Protein AF-A0A842K963-F1 (afdb_monomer_lite)

Sequence (55 aa):
MIHQEIREWVAELMRLDLATASPAELAKLDDVTKLAEMEYVRQLLSLREYRPLVG

Radius of gyration: 12.26 Å; chains: 1; bounding box: 32×22×30 Å

pLDDT: mean 89.62, std 9.67, range [50.0, 96.94]

Foldseek 3Di:
DLLVVLLVVLCVVVVHDPVPDDPVRVVVSNVVSVVSVLVVVCVVVVHPGGDDPPD

Secondary structure (DSSP, 8-state):
-HHHHHHHHHHHHTT--TTT--HHHHHHHHHHHHHHHHHHHHHHTT-S----S--

Structure (mmCIF, N/CA/C/O backbone):
data_AF-A0A842K963-F1
#
_entry.id   AF-A0A842K963-F1
#
loop_
_atom_site.group_PDB
_atom_site.id
_atom_site.type_symbol
_atom_site.label_atom_id
_atom_site.label_alt_id
_atom_site.label_comp_id
_atom_site.label_asym_id
_atom_site.label_entity_id
_atom_site.label_seq_id
_atom_site.pdbx_PDB_ins_code
_atom_site.Cartn_x
_atom_site.Cartn_y
_atom_site.Cartn_z
_atom_site.occupancy
_atom_site.B_iso_or_equiv
_atom_site.auth_seq_id
_atom_site.auth_comp_id
_atom_site.auth_asym_id
_atom_site.auth_atom_id
_atom_site.pdbx_PDB_model_num
ATOM 1 N N . MET A 1 1 ? -4.970 7.082 -10.764 1.00 62.25 1 MET A N 1
ATOM 2 C CA . MET A 1 1 ? -5.448 5.738 -11.147 1.00 62.25 1 MET A CA 1
ATOM 3 C C . MET A 1 1 ? -4.549 4.671 -10.542 1.00 62.25 1 MET A C 1
ATOM 5 O O . MET A 1 1 ? -4.983 4.079 -9.573 1.00 62.25 1 MET A O 1
ATOM 9 N N . ILE A 1 2 ? -3.276 4.563 -10.950 1.00 81.19 2 ILE A N 1
ATOM 10 C CA . ILE A 1 2 ? -2.340 3.516 -10.479 1.00 81.19 2 ILE A CA 1
ATOM 11 C C . ILE A 1 2 ? -2.193 3.437 -8.940 1.00 81.19 2 ILE A C 1
ATOM 13 O O . ILE A 1 2 ? -2.233 2.345 -8.389 1.00 81.19 2 ILE A O 1
ATOM 17 N N . HIS A 1 3 ? -2.089 4.570 -8.230 1.00 86.06 3 HIS A N 1
ATOM 18 C CA . HIS A 1 3 ? -1.934 4.567 -6.763 1.00 86.06 3 HIS A CA 1
ATOM 19 C C . HIS A 1 3 ? -3.100 3.898 -6.024 1.00 86.06 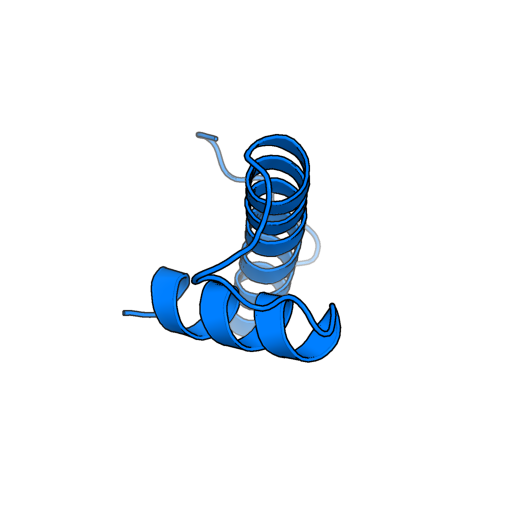3 HIS A C 1
ATOM 21 O O . HIS A 1 3 ? -2.891 3.070 -5.145 1.00 86.06 3 HIS A O 1
ATOM 27 N N . GLN A 1 4 ? -4.338 4.250 -6.384 1.00 90.31 4 GLN A N 1
ATOM 28 C CA . GLN A 1 4 ? -5.522 3.711 -5.716 1.00 90.31 4 GLN A CA 1
ATOM 29 C C . GLN A 1 4 ? -5.681 2.213 -6.003 1.00 90.31 4 GLN A C 1
ATOM 31 O O . GLN A 1 4 ? -5.953 1.454 -5.082 1.00 90.31 4 GLN A O 1
ATOM 36 N N . GLU A 1 5 ? -5.428 1.790 -7.243 1.00 92.62 5 GLU A N 1
ATOM 37 C CA . GLU A 1 5 ? -5.468 0.377 -7.641 1.00 92.62 5 GLU A CA 1
ATOM 38 C C . GLU A 1 5 ? -4.419 -0.451 -6.880 1.00 92.62 5 GLU A C 1
ATOM 40 O O . GLU A 1 5 ? -4.728 -1.518 -6.354 1.00 92.62 5 GLU A O 1
ATOM 45 N N . ILE A 1 6 ? -3.185 0.058 -6.753 1.00 92.06 6 ILE A N 1
ATOM 46 C CA . ILE A 1 6 ? -2.130 -0.606 -5.974 1.00 92.06 6 ILE A CA 1
ATOM 47 C C . ILE A 1 6 ? -2.490 -0.626 -4.487 1.00 92.06 6 ILE A C 1
ATOM 49 O O . ILE A 1 6 ? -2.295 -1.646 -3.832 1.00 92.06 6 ILE A O 1
ATOM 53 N N . ARG A 1 7 ? -3.048 0.459 -3.945 1.00 94.12 7 ARG A N 1
ATOM 54 C CA . ARG A 1 7 ? -3.457 0.531 -2.537 1.00 94.12 7 ARG A CA 1
ATOM 55 C C . ARG A 1 7 ? -4.564 -0.469 -2.204 1.00 94.12 7 ARG A C 1
ATOM 57 O O . ARG A 1 7 ? -4.477 -1.144 -1.182 1.00 94.12 7 ARG A O 1
ATOM 64 N N . GLU A 1 8 ? -5.577 -0.589 -3.059 1.00 95.12 8 GLU A N 1
ATOM 65 C CA . GLU A 1 8 ? -6.658 -1.575 -2.917 1.00 95.12 8 GLU A CA 1
ATOM 66 C C . GLU A 1 8 ? -6.103 -3.004 -2.997 1.00 95.12 8 GLU A C 1
ATOM 68 O O . GLU A 1 8 ? -6.367 -3.819 -2.113 1.00 95.12 8 GLU A O 1
ATOM 73 N N . TRP A 1 9 ? -5.229 -3.279 -3.968 1.00 94.69 9 TRP A N 1
ATOM 74 C CA . TRP A 1 9 ? -4.555 -4.572 -4.088 1.00 94.69 9 TRP A CA 1
ATOM 75 C C . TRP A 1 9 ? -3.695 -4.924 -2.860 1.00 94.69 9 TRP A C 1
ATOM 77 O O . TRP A 1 9 ? -3.729 -6.056 -2.369 1.00 94.69 9 TRP A O 1
ATOM 87 N N . VAL A 1 10 ? -2.939 -3.965 -2.318 1.00 94.75 10 VAL A N 1
ATOM 88 C CA . VAL A 1 10 ? -2.141 -4.174 -1.100 1.00 94.75 10 VAL A CA 1
ATOM 89 C C . VAL A 1 10 ? -3.046 -4.411 0.111 1.00 94.75 10 VAL A C 1
ATOM 91 O O . VAL A 1 10 ? -2.741 -5.280 0.930 1.00 94.75 10 VAL A O 1
ATOM 94 N N . ALA A 1 11 ? -4.171 -3.702 0.222 1.00 96.38 11 ALA A N 1
ATOM 95 C CA . ALA A 1 11 ? -5.139 -3.923 1.293 1.00 96.38 11 ALA A CA 1
ATOM 96 C C . ALA A 1 11 ? -5.717 -5.347 1.250 1.00 96.38 11 ALA A C 1
ATOM 98 O O . ALA A 1 11 ? -5.752 -6.024 2.281 1.00 96.38 11 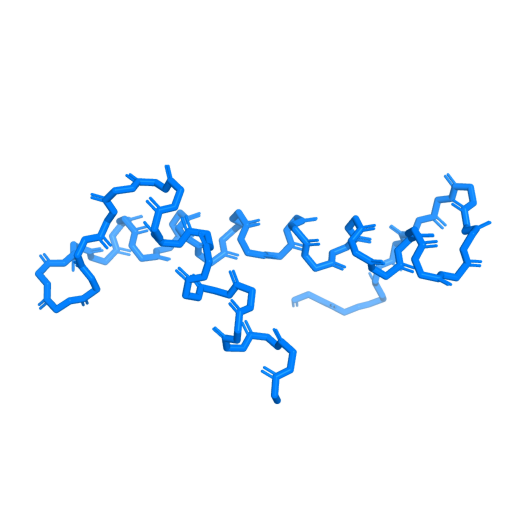ALA A O 1
ATOM 99 N N . GLU A 1 12 ? -6.070 -5.846 0.061 1.00 96.56 12 GLU A N 1
ATOM 100 C CA . GLU A 1 12 ? -6.505 -7.234 -0.137 1.00 96.56 12 GLU A CA 1
ATOM 101 C C . GLU A 1 12 ? -5.419 -8.241 0.269 1.00 96.56 12 GLU A C 1
ATOM 103 O O . GLU A 1 12 ? -5.694 -9.194 1.006 1.00 96.56 12 GLU A O 1
ATOM 108 N N . LEU A 1 13 ? -4.167 -8.011 -0.144 1.00 94.44 13 LEU A N 1
ATOM 109 C CA . LEU A 1 13 ? -3.026 -8.863 0.208 1.00 94.44 13 LEU A CA 1
ATOM 110 C C . LEU A 1 13 ? -2.793 -8.910 1.727 1.00 94.44 13 LEU A C 1
ATOM 112 O O . LEU A 1 13 ? -2.473 -9.961 2.289 1.00 94.44 13 LEU A O 1
ATOM 116 N N . MET A 1 14 ? -2.986 -7.776 2.401 1.00 94.12 14 MET A N 1
ATOM 117 C CA . MET A 1 14 ? -2.888 -7.644 3.854 1.00 94.12 14 MET A CA 1
ATOM 118 C C . MET A 1 14 ? -4.131 -8.154 4.597 1.00 94.12 14 MET A C 1
ATOM 120 O O . MET A 1 14 ? -4.097 -8.226 5.826 1.00 94.12 14 MET A O 1
ATOM 124 N N . ARG A 1 15 ? -5.202 -8.533 3.879 1.00 95.38 15 ARG A N 1
ATOM 125 C CA . ARG A 1 15 ? -6.531 -8.859 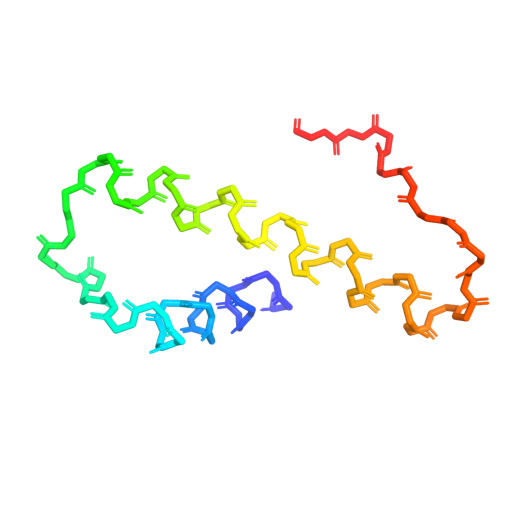4.431 1.00 95.38 15 ARG A CA 1
ATOM 126 C C . ARG A 1 15 ? -7.076 -7.742 5.325 1.00 95.38 15 ARG A C 1
ATOM 128 O O . ARG A 1 15 ? -7.666 -8.011 6.371 1.00 95.38 15 ARG A O 1
ATOM 135 N N . LEU A 1 16 ? -6.833 -6.498 4.925 1.00 95.94 16 LEU A N 1
ATOM 136 C CA . LEU A 1 16 ? -7.220 -5.311 5.669 1.00 95.94 16 LEU A CA 1
ATOM 137 C C . LEU A 1 16 ? -8.551 -4.768 5.140 1.00 95.94 16 LEU A C 1
ATOM 139 O O . LEU A 1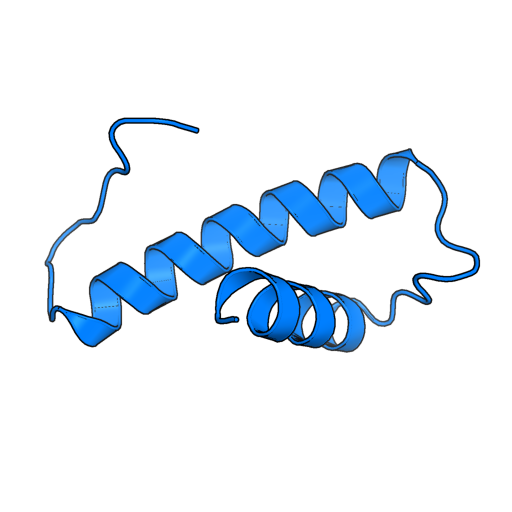 16 ? -8.664 -4.439 3.962 1.00 95.94 16 LEU A O 1
ATOM 143 N N . ASP A 1 17 ? -9.541 -4.628 6.021 1.00 94.81 17 ASP A N 1
ATOM 144 C CA . ASP A 1 17 ? -10.779 -3.915 5.702 1.00 94.81 17 ASP A CA 1
ATOM 145 C C . ASP A 1 17 ? -10.573 -2.408 5.895 1.00 94.81 17 ASP A C 1
ATOM 147 O O . ASP A 1 17 ? -10.442 -1.920 7.019 1.00 94.81 17 ASP A O 1
ATOM 151 N N . LEU A 1 18 ? -10.560 -1.663 4.789 1.00 91.06 18 LEU A N 1
ATOM 152 C CA . LEU A 1 18 ? -10.343 -0.216 4.776 1.00 91.06 18 LEU A CA 1
ATOM 153 C C . LEU A 1 18 ? -11.425 0.573 5.525 1.00 91.06 18 LEU A C 1
ATOM 155 O O . LEU A 1 18 ? -11.156 1.695 5.954 1.00 91.06 18 LEU A O 1
ATOM 159 N N . ALA A 1 19 ? -12.629 0.018 5.690 1.00 92.88 19 ALA A N 1
ATOM 160 C CA . ALA A 1 19 ? -13.717 0.685 6.398 1.00 92.88 19 ALA A CA 1
ATOM 161 C C . ALA A 1 19 ? -13.547 0.629 7.925 1.00 92.88 19 ALA A C 1
ATOM 163 O O . ALA A 1 19 ? -14.051 1.504 8.631 1.00 92.88 19 ALA A O 1
ATOM 164 N N . THR A 1 20 ? -12.844 -0.386 8.436 1.00 95.81 20 THR A N 1
ATOM 165 C CA . THR A 1 20 ? -12.676 -0.621 9.881 1.00 95.81 20 THR A CA 1
ATOM 166 C C . THR A 1 20 ? -11.231 -0.532 10.358 1.00 95.81 20 THR A C 1
ATOM 168 O O . THR A 1 20 ? -10.986 -0.607 11.561 1.00 95.81 20 THR A O 1
ATOM 171 N N . ALA A 1 21 ? -10.275 -0.407 9.436 1.00 94.94 21 ALA A N 1
ATOM 172 C CA . ALA A 1 21 ? -8.856 -0.326 9.742 1.00 94.94 21 ALA A CA 1
ATOM 173 C C . ALA A 1 21 ? -8.548 0.833 10.698 1.00 94.94 21 ALA A C 1
ATOM 175 O O . ALA A 1 21 ? -9.015 1.964 10.537 1.00 94.94 21 ALA A O 1
ATOM 176 N N . SER A 1 22 ? -7.704 0.556 11.686 1.00 96.94 22 SER A N 1
ATOM 177 C CA . SER A 1 22 ? -7.172 1.582 12.572 1.00 96.94 22 SER A CA 1
ATOM 178 C C . SER A 1 22 ? -6.216 2.523 11.821 1.00 96.94 22 SER A C 1
ATOM 180 O O . SER A 1 22 ? -5.609 2.135 10.818 1.00 96.94 22 SER A O 1
ATOM 182 N N . PRO A 1 23 ? -5.976 3.745 12.332 1.00 96.38 23 PRO A N 1
ATOM 183 C CA . PRO A 1 23 ? -5.007 4.664 11.733 1.00 96.38 23 PRO A CA 1
ATOM 184 C C . PRO A 1 23 ? -3.595 4.075 11.593 1.00 96.38 23 PRO A C 1
ATOM 186 O O . PRO A 1 23 ? -2.889 4.388 10.640 1.00 96.38 23 PRO A O 1
ATOM 189 N N . ALA A 1 24 ? -3.182 3.201 12.516 1.00 96.69 24 ALA A N 1
ATOM 190 C CA . ALA A 1 24 ? -1.880 2.540 12.457 1.00 96.69 24 ALA A CA 1
ATOM 191 C C . ALA A 1 24 ? -1.808 1.498 11.327 1.00 96.69 24 ALA A C 1
ATOM 193 O O . ALA A 1 24 ? -0.786 1.378 10.654 1.00 96.69 24 ALA A O 1
ATOM 194 N N . GLU A 1 25 ? -2.894 0.761 11.092 1.00 96.31 25 GLU A N 1
ATOM 195 C CA . GLU A 1 25 ? -2.983 -0.188 9.980 1.00 96.31 25 GLU A CA 1
ATOM 196 C C . GLU A 1 25 ? -3.036 0.530 8.632 1.00 96.31 25 GLU A C 1
ATOM 198 O O . GLU A 1 25 ? -2.381 0.087 7.692 1.00 96.31 25 GLU A O 1
ATOM 203 N N . LEU A 1 26 ? -3.736 1.666 8.556 1.00 96.06 26 LEU A N 1
ATOM 204 C CA . LEU A 1 26 ? -3.744 2.521 7.369 1.00 96.06 26 LEU A CA 1
ATOM 205 C C . LEU A 1 26 ? -2.361 3.123 7.081 1.00 96.06 26 LEU A C 1
ATOM 207 O O . LEU A 1 26 ? -1.928 3.111 5.935 1.00 96.06 26 LEU A O 1
ATOM 211 N N . ALA A 1 27 ? -1.624 3.569 8.103 1.00 95.56 27 ALA A N 1
ATOM 212 C CA . ALA A 1 27 ? -0.251 4.045 7.920 1.00 95.56 27 ALA A CA 1
ATOM 213 C C . ALA A 1 27 ? 0.667 2.934 7.380 1.00 95.56 27 ALA A C 1
ATOM 215 O O . ALA A 1 27 ? 1.429 3.147 6.440 1.00 95.56 27 ALA A O 1
ATOM 216 N N . LYS A 1 28 ? 0.535 1.715 7.917 1.00 94.56 28 LYS A N 1
ATOM 217 C CA . LYS A 1 28 ? 1.274 0.550 7.417 1.00 94.56 28 LYS A CA 1
ATOM 218 C C . LYS A 1 28 ? 0.885 0.199 5.979 1.00 94.56 28 LYS A C 1
ATOM 220 O O . LYS A 1 28 ? 1.755 -0.155 5.189 1.00 94.56 28 LYS A O 1
ATOM 225 N N . LEU A 1 29 ? -0.402 0.275 5.641 1.00 96.25 29 LEU A N 1
ATOM 226 C CA . LEU A 1 29 ? -0.881 0.088 4.273 1.00 96.25 29 LEU A CA 1
ATOM 227 C C . LEU A 1 29 ? -0.222 1.095 3.328 1.00 96.25 29 LEU A C 1
ATOM 229 O O . LEU A 1 29 ? 0.250 0.703 2.263 1.00 96.25 29 LEU A O 1
ATOM 233 N N . ASP A 1 30 ? -0.162 2.367 3.714 1.00 94.19 30 ASP A N 1
ATOM 234 C CA . ASP A 1 30 ? 0.430 3.420 2.891 1.00 94.19 30 ASP A CA 1
ATOM 235 C C . ASP A 1 30 ? 1.941 3.188 2.687 1.00 94.19 30 ASP A C 1
ATOM 237 O O . ASP A 1 30 ? 2.429 3.301 1.562 1.00 94.19 30 ASP A O 1
ATOM 241 N N . ASP A 1 31 ? 2.673 2.758 3.722 1.00 94.19 31 ASP A N 1
ATOM 242 C CA . ASP A 1 31 ? 4.096 2.400 3.610 1.00 94.19 31 ASP A CA 1
ATOM 243 C C . ASP A 1 31 ? 4.331 1.230 2.639 1.00 94.19 31 ASP A C 1
ATOM 245 O O . ASP A 1 31 ? 5.221 1.278 1.785 1.00 94.19 31 ASP A O 1
ATOM 249 N N . VAL A 1 32 ? 3.515 0.174 2.734 1.00 94.38 32 VAL A N 1
ATOM 250 C CA . VAL A 1 32 ? 3.612 -0.988 1.835 1.00 94.38 32 VAL A CA 1
ATOM 251 C C . VAL A 1 32 ? 3.194 -0.613 0.411 1.00 94.38 32 VAL A C 1
ATOM 253 O O . VAL A 1 32 ? 3.819 -1.064 -0.549 1.00 94.38 32 VAL A O 1
ATOM 256 N N . THR A 1 33 ? 2.193 0.255 0.264 1.00 94.44 33 THR A N 1
ATOM 257 C CA . THR A 1 33 ? 1.750 0.783 -1.034 1.00 94.44 33 THR A CA 1
ATOM 258 C C . THR A 1 33 ? 2.890 1.525 -1.727 1.00 94.44 33 THR A C 1
ATOM 260 O O . THR A 1 33 ? 3.182 1.225 -2.882 1.00 94.44 33 THR A O 1
ATOM 263 N N . LYS A 1 34 ? 3.617 2.400 -1.016 1.00 92.00 34 LYS A N 1
ATOM 264 C CA . LYS A 1 34 ? 4.789 3.102 -1.571 1.00 92.00 34 LYS A CA 1
ATOM 265 C C . LYS A 1 34 ? 5.859 2.133 -2.085 1.00 92.00 34 LYS A C 1
ATOM 267 O O . LYS A 1 34 ? 6.419 2.341 -3.161 1.00 92.00 34 LYS A O 1
ATOM 272 N N . LEU A 1 35 ? 6.131 1.051 -1.351 1.00 91.75 35 LEU A N 1
ATOM 273 C CA . LEU A 1 35 ? 7.083 0.021 -1.788 1.00 91.75 35 LEU A CA 1
ATOM 274 C C . LEU A 1 35 ? 6.600 -0.708 -3.049 1.00 91.75 35 LEU A C 1
ATOM 276 O O . LEU A 1 35 ? 7.380 -0.912 -3.981 1.00 91.75 35 LEU A O 1
ATOM 280 N N . ALA A 1 36 ? 5.318 -1.074 -3.095 1.00 91.06 36 ALA A N 1
ATOM 281 C CA . ALA A 1 36 ? 4.718 -1.727 -4.253 1.00 91.06 36 ALA A CA 1
ATOM 282 C C . ALA A 1 36 ? 4.765 -0.831 -5.502 1.00 91.06 36 ALA A C 1
ATOM 284 O O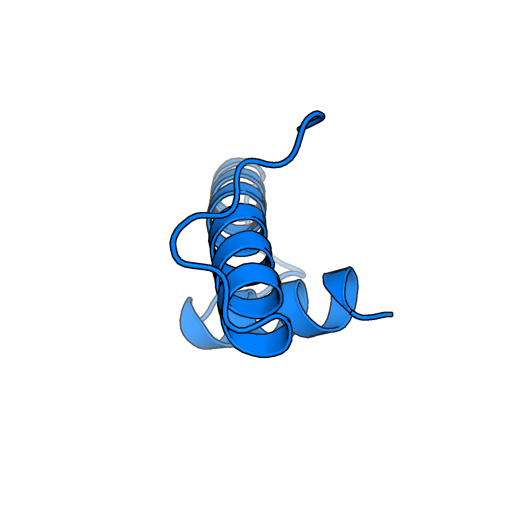 . ALA A 1 36 ? 5.118 -1.301 -6.583 1.00 91.06 36 ALA A O 1
ATOM 285 N N . GLU A 1 37 ? 4.489 0.466 -5.353 1.00 91.38 37 GLU A N 1
ATOM 286 C CA . GLU A 1 37 ? 4.604 1.454 -6.429 1.00 91.38 37 GLU A CA 1
ATOM 287 C C . GLU A 1 37 ? 6.035 1.577 -6.955 1.00 91.38 37 GLU A C 1
ATOM 289 O O . GLU A 1 37 ? 6.253 1.581 -8.169 1.00 91.38 37 GLU A O 1
ATOM 294 N N . MET A 1 38 ? 7.023 1.637 -6.057 1.00 90.50 38 MET A N 1
ATOM 295 C CA . MET A 1 38 ? 8.431 1.705 -6.444 1.00 90.50 38 MET A CA 1
ATOM 296 C C . MET A 1 38 ? 8.856 0.479 -7.254 1.00 90.50 38 MET A C 1
ATOM 298 O O . MET A 1 38 ? 9.503 0.624 -8.293 1.00 90.50 38 MET A O 1
ATOM 302 N N . GLU A 1 39 ? 8.472 -0.720 -6.813 1.00 89.94 39 GLU A N 1
ATOM 303 C CA . GLU A 1 39 ? 8.775 -1.958 -7.531 1.00 89.94 39 GLU A CA 1
ATOM 304 C C . GLU A 1 39 ? 8.035 -2.050 -8.866 1.00 89.94 39 GLU A C 1
ATOM 306 O O . GLU A 1 39 ? 8.632 -2.457 -9.866 1.00 89.94 39 GLU A O 1
ATOM 311 N N . TYR A 1 40 ? 6.776 -1.611 -8.914 1.00 89.69 40 TYR A N 1
ATOM 312 C CA . TYR A 1 40 ? 6.005 -1.547 -10.150 1.00 89.69 40 TYR A CA 1
ATOM 313 C C . TYR A 1 40 ? 6.688 -0.649 -11.188 1.00 89.69 40 TYR A C 1
ATOM 315 O O . TYR A 1 40 ? 6.936 -1.083 -12.313 1.00 89.69 40 TYR A O 1
ATOM 323 N N . VAL A 1 41 ? 7.073 0.576 -10.812 1.00 89.38 41 VAL A N 1
ATOM 324 C CA . VAL A 1 41 ? 7.773 1.510 -11.711 1.00 89.38 41 VAL A CA 1
ATOM 325 C C . VAL A 1 41 ? 9.134 0.959 -12.132 1.00 89.38 41 VAL A C 1
ATOM 327 O O . VAL A 1 41 ? 9.487 1.025 -13.313 1.00 89.38 41 VAL A O 1
ATOM 330 N N . ARG A 1 42 ? 9.890 0.376 -11.192 1.00 91.75 42 ARG A N 1
ATOM 331 C CA . ARG A 1 42 ? 11.188 -0.247 -11.481 1.00 91.75 42 ARG A CA 1
ATOM 332 C C . ARG A 1 42 ? 11.054 -1.329 -12.552 1.00 91.75 42 ARG A C 1
ATOM 334 O O . ARG A 1 42 ? 11.847 -1.345 -13.491 1.00 91.75 42 ARG A O 1
ATOM 341 N N . GLN A 1 43 ? 10.060 -2.207 -12.428 1.00 90.06 43 GLN A N 1
ATOM 342 C CA . GLN A 1 43 ? 9.817 -3.296 -13.377 1.00 90.06 43 GLN A CA 1
ATOM 343 C C . GLN A 1 43 ? 9.288 -2.785 -14.719 1.00 90.06 43 GLN A C 1
ATOM 345 O O . GLN A 1 43 ? 9.823 -3.166 -15.759 1.00 90.06 43 GLN A O 1
ATOM 350 N N . LEU A 1 44 ? 8.305 -1.879 -14.702 1.00 90.81 44 LEU A N 1
ATOM 351 C CA . LEU A 1 44 ? 7.711 -1.290 -15.905 1.00 90.81 44 LEU A CA 1
ATOM 352 C C . LEU A 1 44 ? 8.769 -0.645 -16.808 1.00 90.81 44 LEU A C 1
ATOM 354 O O . LEU A 1 44 ? 8.718 -0.771 -18.028 1.00 90.81 44 LEU A O 1
ATOM 358 N N . LEU A 1 45 ? 9.746 0.026 -16.199 1.00 91.38 45 LEU A N 1
ATOM 359 C CA . LEU A 1 45 ? 10.821 0.721 -16.904 1.00 91.38 45 LEU A CA 1
ATOM 360 C C . LEU A 1 45 ? 12.102 -0.117 -17.045 1.00 91.38 45 LEU A C 1
ATOM 362 O O . LEU A 1 45 ? 13.103 0.387 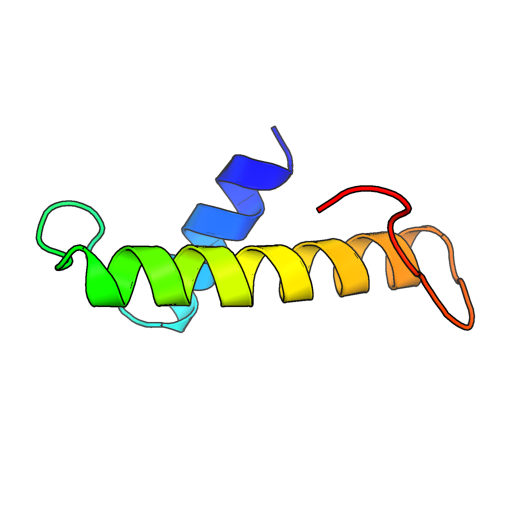-17.549 1.00 91.38 45 LEU A O 1
ATOM 366 N N . SER A 1 46 ? 12.092 -1.383 -16.608 1.00 92.38 46 SER A N 1
ATOM 367 C CA . SER A 1 46 ? 13.264 -2.276 -16.612 1.00 92.38 46 SER A CA 1
ATOM 368 C C . SER A 1 46 ? 14.510 -1.650 -15.965 1.00 92.38 46 SER A C 1
ATOM 370 O O . SER A 1 46 ? 15.640 -1.832 -16.421 1.00 92.38 46 SER A O 1
ATOM 372 N N . LEU A 1 47 ? 14.308 -0.886 -14.890 1.00 88.62 47 LEU A N 1
ATOM 373 C CA . LEU A 1 47 ? 15.378 -0.199 -14.180 1.00 88.62 47 LEU A CA 1
ATOM 374 C C . LEU A 1 47 ? 16.112 -1.159 -13.244 1.00 88.62 47 LEU A C 1
ATOM 376 O O . LEU A 1 47 ? 15.516 -2.006 -12.570 1.00 88.62 47 LEU A O 1
ATOM 380 N N . ARG A 1 48 ? 17.429 -0.967 -13.134 1.00 87.75 48 ARG A N 1
ATOM 381 C CA . ARG A 1 48 ? 18.237 -1.666 -12.127 1.00 87.75 48 ARG A CA 1
ATOM 382 C C . ARG A 1 48 ? 17.861 -1.235 -10.708 1.00 87.75 48 ARG A C 1
ATOM 384 O O . ARG A 1 48 ? 17.806 -2.069 -9.815 1.00 87.75 48 ARG A O 1
ATOM 391 N N . GLU A 1 49 ? 17.596 0.052 -10.519 1.00 86.00 49 GLU A N 1
ATOM 392 C CA . GLU A 1 49 ? 17.173 0.647 -9.254 1.00 86.00 49 GLU A CA 1
ATOM 393 C C . GLU A 1 49 ? 16.235 1.823 -9.550 1.00 86.00 49 GLU A C 1
ATOM 395 O O . GLU A 1 49 ? 16.427 2.536 -10.537 1.00 86.00 49 GLU A O 1
ATOM 400 N N . TYR A 1 50 ? 15.229 2.022 -8.699 1.00 83.50 50 TYR A N 1
ATOM 401 C CA . TYR A 1 50 ? 14.348 3.185 -8.739 1.00 83.50 50 TYR A CA 1
ATOM 402 C C . TYR A 1 50 ? 14.352 3.861 -7.367 1.00 83.50 50 TYR A C 1
ATOM 404 O O . TYR A 1 50 ? 14.020 3.237 -6.362 1.00 83.50 50 TYR A O 1
ATOM 412 N N . ARG A 1 51 ? 14.746 5.138 -7.329 1.00 79.44 51 ARG A N 1
ATOM 413 C CA . ARG A 1 51 ? 14.662 5.991 -6.138 1.00 79.44 51 ARG A CA 1
ATOM 414 C C . ARG A 1 51 ? 13.777 7.189 -6.468 1.00 79.44 51 ARG A C 1
ATOM 416 O O . ARG A 1 51 ? 14.238 8.068 -7.201 1.00 79.44 51 ARG A O 1
ATOM 423 N N . PRO A 1 52 ? 12.523 7.231 -5.991 1.00 71.88 52 PRO A N 1
ATOM 424 C CA . PRO A 1 52 ? 11.684 8.400 -6.196 1.00 71.88 52 PRO A CA 1
ATOM 425 C C . PRO A 1 52 ? 12.332 9.610 -5.511 1.00 71.88 52 PRO A C 1
ATOM 427 O O . PRO A 1 52 ? 12.817 9.519 -4.386 1.00 71.88 52 PRO A O 1
ATOM 430 N N . LEU A 1 53 ? 12.375 10.744 -6.214 1.00 69.56 53 LEU A N 1
ATOM 431 C CA . LEU A 1 53 ? 12.983 11.984 -5.712 1.00 69.56 53 LEU A CA 1
ATOM 432 C C . LEU A 1 53 ? 12.116 12.693 -4.655 1.00 69.56 53 LEU A C 1
ATOM 434 O O . LEU A 1 53 ? 12.574 13.653 -4.043 1.00 69.56 53 LEU A O 1
ATOM 438 N N . VAL A 1 54 ? 10.875 12.244 -4.449 1.00 58.56 54 VAL A N 1
ATOM 439 C CA . VAL A 1 54 ? 9.912 12.841 -3.517 1.00 58.56 54 VAL A CA 1
ATOM 440 C C . VAL A 1 54 ? 9.046 11.724 -2.930 1.00 58.56 54 VAL A C 1
ATOM 442 O O . VAL A 1 54 ? 8.579 10.872 -3.687 1.00 58.56 54 VAL A O 1
ATOM 445 N N . GLY A 1 55 ? 8.865 11.715 -1.607 1.00 50.00 55 GLY A N 1
ATOM 446 C CA . GLY A 1 55 ? 8.056 10.744 -0.863 1.00 50.00 55 GLY A CA 1
ATOM 447 C C . GLY A 1 55 ? 7.126 11.405 0.139 1.00 50.00 55 GLY A C 1
ATOM 448 O O . GLY A 1 55 ? 7.371 12.588 0.466 1.00 50.00 55 GLY A O 1
#